Protein AF-A0A410JR67-F1 (afdb_monomer_lite)

InterPro domains:
  IPR041110 Phage-Barnase-EndoU-ColicinE5/D-RelE like nuclease 2 [PF18810] (38-158)

pLDDT: mean 85.1, std 9.1, range [49.78, 96.75]

Structure (mmCIF, N/CA/C/O backbone):
data_AF-A0A410JR67-F1
#
_entry.id   AF-A0A410JR67-F1
#
loop_
_atom_site.group_PDB
_atom_site.id
_atom_site.type_symbol
_atom_site.label_atom_id
_atom_site.label_alt_id
_atom_site.label_comp_id
_atom_site.label_asym_id
_atom_site.label_entity_id
_atom_site.label_seq_id
_atom_site.pdbx_PDB_ins_code
_atom_site.Cartn_x
_atom_site.Cartn_y
_atom_site.Cartn_z
_atom_site.occupancy
_atom_site.B_iso_or_equiv
_atom_site.auth_seq_id
_atom_site.auth_comp_id
_atom_site.auth_asym_id
_atom_site.auth_atom_id
_atom_site.pdbx_PDB_model_num
ATOM 1 N N . MET A 1 1 ? -11.726 9.312 -11.608 1.00 78.31 1 MET A N 1
ATOM 2 C CA . MET A 1 1 ? -12.852 8.992 -10.700 1.00 78.31 1 MET A CA 1
ATOM 3 C C . MET A 1 1 ? -12.291 8.840 -9.293 1.00 78.31 1 MET A C 1
ATOM 5 O O . MET A 1 1 ? -11.207 8.285 -9.187 1.00 78.31 1 MET A O 1
ATOM 9 N N . SER A 1 2 ? -12.950 9.372 -8.264 1.00 87.88 2 SER A N 1
ATOM 10 C CA . SER A 1 2 ? -12.538 9.294 -6.846 1.00 87.88 2 SER A CA 1
ATOM 11 C C . SER A 1 2 ? -13.585 8.543 -6.021 1.00 87.88 2 SER A C 1
ATOM 13 O O . SER A 1 2 ? -14.691 8.336 -6.518 1.00 87.88 2 SER A O 1
ATOM 15 N N . TYR A 1 3 ? -13.258 8.172 -4.781 1.00 90.00 3 TYR A N 1
ATOM 16 C CA . TYR A 1 3 ? -14.127 7.409 -3.869 1.00 90.00 3 TYR A CA 1
ATOM 17 C C . TYR A 1 3 ? -15.572 7.930 -3.773 1.00 90.00 3 TYR A C 1
ATOM 19 O O . TYR A 1 3 ? -16.504 7.133 -3.828 1.00 90.00 3 TYR A O 1
ATOM 27 N N . GLU A 1 4 ? -15.760 9.254 -3.760 1.00 90.81 4 GLU A N 1
ATOM 28 C CA . GLU A 1 4 ? -17.077 9.914 -3.741 1.00 90.81 4 GLU A CA 1
ATOM 29 C C . GLU A 1 4 ? -17.973 9.440 -4.897 1.00 90.81 4 GLU A C 1
ATOM 31 O O . GLU A 1 4 ? -19.149 9.148 -4.711 1.00 90.81 4 GLU A O 1
ATOM 36 N N . LYS A 1 5 ? -17.405 9.289 -6.103 1.00 90.94 5 LYS A N 1
ATOM 37 C CA . LYS A 1 5 ? -18.149 8.826 -7.286 1.00 90.94 5 LYS A CA 1
ATOM 38 C C . LYS A 1 5 ? -18.514 7.343 -7.228 1.00 90.94 5 LYS A C 1
ATOM 40 O O . LYS A 1 5 ? -19.397 6.919 -7.963 1.00 90.94 5 LYS A O 1
ATOM 45 N N . TYR A 1 6 ? -17.833 6.568 -6.389 1.00 90.00 6 TYR A N 1
ATOM 46 C CA . TYR A 1 6 ? -18.137 5.157 -6.153 1.00 90.00 6 TYR A CA 1
ATOM 47 C C . TYR A 1 6 ? -19.083 4.948 -4.960 1.00 90.00 6 TYR A C 1
ATOM 49 O O . TYR A 1 6 ? -19.352 3.797 -4.612 1.00 90.00 6 TYR A O 1
ATOM 57 N N . GLY A 1 7 ? -19.576 6.034 -4.346 1.00 89.75 7 GLY A N 1
ATOM 58 C CA . GLY A 1 7 ? -20.474 5.986 -3.190 1.00 89.75 7 GLY A CA 1
ATOM 59 C C . GLY A 1 7 ? -19.801 5.480 -1.916 1.00 89.75 7 GLY A C 1
ATOM 60 O O . GLY A 1 7 ? -20.474 4.912 -1.065 1.00 89.75 7 GLY A O 1
ATOM 61 N N . LEU A 1 8 ? -18.477 5.618 -1.810 1.00 91.19 8 LEU A N 1
ATOM 62 C CA . LEU A 1 8 ? -17.732 5.190 -0.630 1.00 91.19 8 LEU A CA 1
ATOM 63 C C . LEU A 1 8 ? -17.713 6.297 0.430 1.00 91.19 8 LEU A C 1
ATOM 65 O O . LEU A 1 8 ? -17.638 7.482 0.099 1.00 91.19 8 LEU A O 1
ATOM 69 N N . GLU A 1 9 ? -17.721 5.896 1.698 1.00 89.69 9 GLU A N 1
ATOM 70 C CA . GLU A 1 9 ? -17.707 6.809 2.844 1.00 89.69 9 GLU A CA 1
ATOM 71 C C . GLU A 1 9 ? -16.387 7.581 2.947 1.00 89.69 9 GLU A C 1
ATOM 73 O O . GLU A 1 9 ? -15.329 7.147 2.457 1.00 89.69 9 GLU A O 1
ATOM 78 N N . LYS A 1 10 ? -16.435 8.749 3.593 1.00 87.19 10 LYS A N 1
ATOM 79 C CA . LYS A 1 10 ? -15.219 9.426 4.048 1.00 87.19 10 LYS A CA 1
ATOM 80 C C . LYS A 1 10 ? -14.672 8.703 5.265 1.00 87.19 10 LYS A C 1
ATOM 82 O O . LYS A 1 10 ? -15.415 8.063 5.991 1.00 87.19 10 LYS A O 1
ATOM 87 N N . TRP A 1 11 ? -13.373 8.825 5.503 1.00 82.06 11 TRP A N 1
ATOM 88 C CA . TRP A 1 11 ? -12.743 8.150 6.637 1.00 82.06 11 TRP A CA 1
ATOM 89 C C . TRP A 1 11 ? -13.253 8.637 7.981 1.00 82.06 11 TRP A C 1
ATOM 91 O O . TRP A 1 11 ? -13.432 7.831 8.881 1.00 82.06 11 TRP A O 1
ATOM 101 N N . GLU A 1 12 ? -13.516 9.937 8.082 1.00 82.94 12 GLU A N 1
ATOM 102 C CA . GLU A 1 12 ? -14.060 10.585 9.279 1.00 82.94 12 GLU A CA 1
ATOM 103 C C . GLU A 1 12 ? -15.416 9.997 9.699 1.00 82.94 12 GLU A C 1
ATOM 105 O O . GLU A 1 12 ? -15.774 10.061 10.871 1.00 82.94 12 GLU A O 1
ATOM 110 N N . ASP A 1 13 ? -16.139 9.390 8.755 1.00 86.56 13 ASP A N 1
ATOM 111 C CA . ASP A 1 13 ? -17.469 8.824 8.972 1.00 86.56 13 ASP A CA 1
ATOM 112 C C . ASP A 1 13 ? -17.431 7.307 9.264 1.00 86.56 13 ASP A C 1
ATOM 114 O O . ASP A 1 13 ? -18.444 6.726 9.657 1.00 86.56 13 ASP A O 1
ATOM 118 N N . MET A 1 14 ? -16.275 6.650 9.093 1.00 87.50 14 MET A N 1
ATOM 119 C CA . MET A 1 14 ? -16.127 5.203 9.271 1.00 87.50 14 MET A CA 1
ATOM 120 C C . MET A 1 14 ? -15.963 4.829 10.748 1.00 87.50 14 MET A C 1
ATOM 122 O O . MET A 1 14 ? -15.227 5.466 11.499 1.00 87.50 14 MET A O 1
ATOM 126 N N . LYS A 1 15 ? -16.575 3.715 11.160 1.00 86.06 15 LYS A N 1
ATOM 127 C CA . LYS A 1 15 ? -16.288 3.080 12.456 1.00 86.06 15 LYS A CA 1
ATOM 128 C C . LYS A 1 15 ? -15.166 2.062 12.283 1.00 86.06 15 LYS A C 1
ATOM 130 O O . LYS A 1 15 ? -15.392 1.013 11.687 1.00 86.06 15 LYS A O 1
ATOM 135 N N . LEU A 1 16 ? -13.979 2.381 12.792 1.00 87.75 16 LEU A N 1
ATOM 136 C CA . LEU A 1 16 ? -12.757 1.612 12.553 1.00 87.75 16 LEU A CA 1
ATOM 137 C C . LEU A 1 16 ? -12.163 1.058 13.848 1.00 87.75 16 LEU A C 1
ATOM 139 O O . LEU A 1 16 ? -12.329 1.625 14.926 1.00 87.75 16 LEU A O 1
ATOM 143 N N . GLU A 1 17 ? -11.432 -0.046 13.724 1.00 87.56 17 GLU A N 1
ATOM 144 C CA . GLU A 1 17 ? -10.633 -0.601 14.815 1.00 87.56 17 GLU A CA 1
ATOM 145 C C . GLU A 1 17 ? -9.263 0.080 14.886 1.00 87.56 17 GLU A C 1
ATOM 147 O O . GLU A 1 17 ? -8.746 0.593 13.892 1.00 87.56 17 GLU A O 1
ATOM 152 N N . GLN A 1 18 ? -8.649 0.080 16.068 1.00 88.88 18 GLN A N 1
ATOM 153 C CA . GLN A 1 18 ? -7.291 0.590 16.241 1.00 88.88 18 GLN A CA 1
ATOM 154 C C . GLN A 1 18 ? -6.258 -0.467 15.864 1.00 88.88 18 GLN A C 1
ATOM 156 O O . GLN A 1 18 ? -6.376 -1.633 16.234 1.00 88.88 18 GLN A O 1
ATOM 161 N N . VAL A 1 19 ? -5.186 -0.035 15.203 1.00 88.81 19 VAL A N 1
ATOM 162 C CA . VAL A 1 19 ? -4.019 -0.877 14.945 1.00 88.81 19 VAL A CA 1
ATOM 163 C C . VAL A 1 19 ? -2.926 -0.626 15.972 1.00 88.81 19 VAL A C 1
ATOM 165 O O . VAL A 1 19 ? -2.618 0.513 16.341 1.00 88.81 19 VAL A O 1
ATOM 168 N N . TYR A 1 20 ? -2.285 -1.703 16.416 1.00 87.69 20 TYR A N 1
ATOM 169 C CA . TYR A 1 20 ? -1.123 -1.609 17.284 1.00 87.69 20 TYR A CA 1
ATOM 170 C C . TYR A 1 20 ? 0.129 -1.239 16.482 1.00 87.69 20 TYR A C 1
ATOM 172 O O . TYR A 1 20 ? 0.619 -2.025 15.675 1.00 87.69 20 TYR A O 1
ATOM 180 N N . LEU A 1 21 ? 0.686 -0.054 16.723 1.00 85.69 21 LEU A N 1
ATOM 181 C CA . LEU A 1 21 ? 1.965 0.358 16.147 1.00 85.69 21 LEU A CA 1
ATOM 182 C C . LEU A 1 21 ? 3.091 0.083 17.143 1.00 85.69 21 LEU A C 1
ATOM 184 O O . LEU A 1 21 ? 3.243 0.802 18.135 1.00 85.69 21 LEU A O 1
ATOM 188 N N . ASP A 1 22 ? 3.883 -0.951 16.866 1.00 80.94 22 ASP A N 1
ATOM 189 C CA . ASP A 1 22 ? 5.000 -1.343 17.718 1.00 80.94 22 ASP A CA 1
ATOM 190 C C . ASP A 1 22 ? 6.121 -0.296 17.669 1.00 80.94 22 ASP A C 1
ATOM 192 O O . ASP A 1 22 ? 6.950 -0.268 16.758 1.00 80.94 22 ASP A O 1
ATOM 196 N N . LYS A 1 23 ? 6.164 0.561 18.693 1.00 82.12 23 LYS A N 1
ATOM 197 C CA . LYS A 1 23 ? 7.189 1.602 18.857 1.00 82.12 23 LYS A CA 1
ATOM 198 C C . LYS A 1 23 ? 8.590 1.030 19.070 1.00 82.12 23 LYS A C 1
ATOM 200 O O . LYS A 1 23 ? 9.551 1.785 18.967 1.00 82.12 23 LYS A O 1
ATOM 205 N N . SER A 1 24 ? 8.724 -0.264 19.367 1.00 78.56 24 SER A N 1
ATOM 206 C CA . SER A 1 24 ? 10.026 -0.919 19.417 1.00 78.56 24 SER A CA 1
ATOM 207 C C . SER A 1 24 ? 10.663 -1.010 18.028 1.00 78.56 24 SER A C 1
ATOM 209 O O . SER A 1 24 ? 11.882 -1.110 17.943 1.00 78.56 24 SER A O 1
ATOM 211 N N . ILE A 1 25 ? 9.890 -0.900 16.942 1.00 76.00 25 ILE A N 1
ATOM 212 C CA . ILE A 1 25 ? 10.381 -0.868 15.559 1.00 76.00 25 ILE A CA 1
ATOM 213 C C . ILE A 1 25 ? 10.723 0.578 15.177 1.00 76.00 25 ILE A C 1
ATOM 215 O O . ILE A 1 25 ? 10.106 1.204 14.322 1.00 76.00 25 ILE A O 1
ATOM 219 N N . ASP A 1 26 ? 11.720 1.134 15.852 1.00 73.94 26 ASP A N 1
ATOM 220 C CA . ASP A 1 26 ? 12.142 2.531 15.716 1.00 73.94 26 ASP A CA 1
ATOM 221 C C . ASP A 1 26 ? 13.346 2.724 14.785 1.00 73.94 26 ASP A C 1
ATOM 223 O O . ASP A 1 26 ? 13.792 3.850 14.553 1.00 73.94 26 ASP A O 1
ATOM 227 N N . ASN A 1 27 ? 13.912 1.633 14.261 1.00 71.44 27 ASN A N 1
ATOM 228 C CA . ASN A 1 27 ? 15.129 1.697 13.469 1.00 71.44 27 ASN A CA 1
ATOM 229 C C . ASN A 1 27 ? 15.192 0.664 12.335 1.00 71.44 27 ASN A C 1
ATOM 231 O O . ASN A 1 27 ? 14.568 -0.396 12.351 1.00 71.44 27 ASN A O 1
ATOM 235 N N . ILE A 1 28 ? 16.020 0.988 11.339 1.00 71.50 28 ILE A N 1
ATOM 236 C CA . ILE A 1 28 ? 16.228 0.175 10.133 1.00 71.50 28 ILE A CA 1
ATOM 237 C C . ILE A 1 28 ? 16.843 -1.193 10.469 1.00 71.50 28 ILE A C 1
ATOM 239 O O . ILE A 1 28 ? 16.583 -2.167 9.769 1.00 71.50 28 ILE A O 1
ATOM 243 N N . GLN A 1 29 ? 17.648 -1.286 11.531 1.00 75.94 29 GLN A N 1
ATOM 244 C CA . GLN A 1 29 ? 18.358 -2.513 11.911 1.00 75.94 29 GLN A CA 1
ATOM 245 C C . GLN A 1 29 ? 17.391 -3.602 12.384 1.00 75.94 29 GLN A C 1
ATOM 247 O O . GLN A 1 29 ? 17.456 -4.722 11.892 1.00 75.94 29 GLN A O 1
ATOM 252 N N . LYS A 1 30 ? 16.439 -3.269 13.259 1.00 78.00 30 LYS A N 1
ATOM 253 C CA . LYS A 1 30 ? 15.394 -4.198 13.713 1.00 78.00 30 LYS A CA 1
ATOM 254 C C . LYS A 1 30 ? 14.537 -4.675 12.552 1.00 78.00 30 LYS A C 1
ATOM 256 O O . LYS A 1 30 ? 14.194 -5.849 12.479 1.00 78.00 30 LYS A O 1
ATOM 261 N N . ILE A 1 31 ? 14.247 -3.794 11.598 1.00 75.06 31 ILE A N 1
ATOM 262 C CA . ILE A 1 31 ? 13.476 -4.196 10.422 1.00 75.06 31 ILE A CA 1
ATOM 263 C C . ILE A 1 31 ? 14.309 -5.053 9.479 1.00 75.06 31 ILE A C 1
ATOM 265 O O . ILE A 1 31 ? 13.764 -5.946 8.848 1.00 75.06 31 ILE A O 1
ATOM 269 N N . HIS A 1 32 ? 15.619 -4.827 9.387 1.00 78.75 32 HIS A N 1
ATOM 270 C CA . HIS A 1 32 ? 16.501 -5.723 8.650 1.00 78.75 32 HIS A CA 1
ATOM 271 C C . HIS A 1 32 ? 16.464 -7.134 9.237 1.00 78.75 32 HIS A C 1
ATOM 273 O O . HIS A 1 32 ? 16.375 -8.095 8.480 1.00 78.75 32 HIS A O 1
ATOM 279 N N . GLU A 1 33 ? 16.446 -7.261 10.564 1.00 79.88 33 GLU A N 1
ATOM 280 C CA . GLU A 1 33 ? 16.273 -8.556 11.226 1.00 79.88 33 GLU A CA 1
ATOM 281 C C . GLU A 1 33 ? 14.887 -9.158 10.945 1.00 79.88 33 GLU A C 1
ATOM 283 O O . GLU A 1 33 ? 14.802 -10.301 10.504 1.00 79.88 33 GLU A O 1
ATOM 288 N N . LEU A 1 34 ? 13.800 -8.383 11.063 1.00 76.19 34 LEU A N 1
ATOM 289 C CA . LEU A 1 34 ? 12.455 -8.849 10.687 1.00 76.19 34 LEU A CA 1
ATOM 290 C C . LEU A 1 34 ? 12.362 -9.252 9.207 1.00 76.19 34 LEU A C 1
ATOM 292 O O . LEU A 1 34 ? 11.670 -10.206 8.856 1.00 76.19 34 LEU A O 1
ATOM 296 N N . PHE A 1 35 ? 13.062 -8.538 8.329 1.00 78.94 35 PHE A N 1
ATOM 297 C CA . PHE A 1 35 ? 13.134 -8.839 6.909 1.00 78.94 35 PHE A CA 1
ATOM 298 C C . PHE A 1 35 ? 13.881 -10.148 6.672 1.00 78.94 35 PHE A C 1
ATOM 300 O O . PHE A 1 35 ? 13.363 -10.988 5.948 1.00 78.94 35 PHE A O 1
ATOM 307 N N . LYS A 1 36 ? 15.037 -10.365 7.317 1.00 78.38 36 LYS A N 1
ATOM 308 C CA . LYS A 1 36 ? 15.776 -11.638 7.253 1.00 78.38 36 LYS A CA 1
ATOM 309 C C . LYS A 1 36 ? 14.932 -12.813 7.740 1.00 78.38 36 LYS A C 1
ATOM 311 O O . LYS A 1 36 ? 14.905 -13.845 7.081 1.00 78.38 36 LYS A O 1
ATOM 316 N N . ILE A 1 37 ? 14.195 -12.640 8.839 1.00 73.75 37 ILE A N 1
ATOM 317 C CA . ILE A 1 37 ? 13.273 -13.666 9.351 1.00 73.75 37 ILE A CA 1
ATOM 318 C C . ILE A 1 37 ? 12.204 -14.009 8.302 1.00 73.75 37 ILE A C 1
ATOM 320 O O . ILE A 1 37 ? 11.827 -15.167 8.154 1.00 73.75 37 ILE A O 1
ATOM 324 N N . LYS A 1 38 ? 11.718 -13.011 7.555 1.00 71.62 38 LYS A N 1
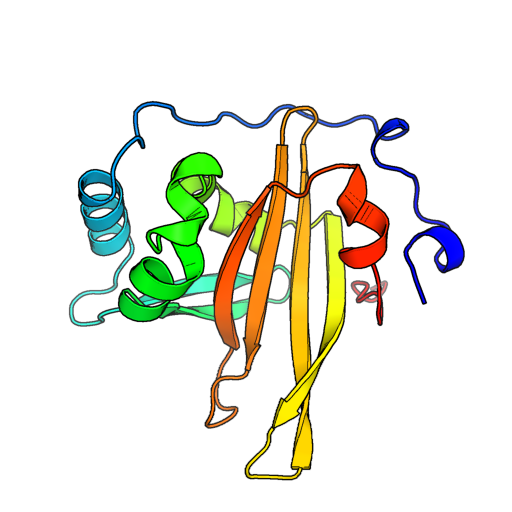ATOM 325 C CA . LYS A 1 38 ? 10.702 -13.195 6.510 1.00 71.62 38 LYS A CA 1
ATOM 326 C C . LYS A 1 38 ? 11.267 -13.606 5.139 1.00 71.62 38 LYS A C 1
ATOM 328 O O . LYS A 1 38 ? 10.486 -13.912 4.235 1.00 71.62 38 LYS A O 1
ATOM 333 N N . THR A 1 39 ? 12.584 -13.589 4.931 1.00 72.50 39 THR A N 1
ATOM 334 C CA . THR A 1 39 ? 13.196 -14.060 3.678 1.00 72.50 39 THR A CA 1
ATOM 335 C C . THR A 1 39 ? 13.308 -15.576 3.669 1.00 72.50 39 THR A C 1
ATOM 337 O O . THR A 1 39 ? 13.642 -16.188 4.674 1.00 72.50 39 THR A O 1
ATOM 340 N N . THR A 1 40 ? 13.056 -16.198 2.518 1.00 62.50 40 THR A N 1
ATOM 341 C CA . THR A 1 40 ? 13.345 -17.628 2.333 1.00 62.50 40 THR A CA 1
ATOM 342 C C . THR A 1 40 ? 14.852 -17.810 2.156 1.00 62.50 40 THR A C 1
ATOM 344 O O . THR A 1 40 ? 15.456 -17.017 1.426 1.00 62.50 40 THR A O 1
ATOM 347 N N . ASP A 1 41 ? 15.445 -18.835 2.778 1.00 53.62 41 ASP A N 1
ATOM 348 C CA . ASP A 1 41 ? 16.880 -19.137 2.695 1.00 53.62 41 ASP A CA 1
ATOM 349 C C . ASP A 1 41 ? 17.388 -19.003 1.246 1.00 53.62 41 ASP A C 1
ATOM 351 O O . ASP A 1 41 ? 16.863 -19.627 0.321 1.00 53.62 41 ASP A O 1
ATOM 355 N N . ASN A 1 42 ? 18.374 -18.119 1.052 1.00 57.47 42 ASN A N 1
ATOM 356 C CA . ASN A 1 42 ? 18.992 -17.680 -0.215 1.00 57.47 42 ASN A CA 1
ATOM 357 C C . ASN A 1 42 ? 18.324 -16.546 -1.021 1.00 57.47 42 ASN A C 1
ATOM 359 O O . ASN A 1 42 ? 18.866 -16.161 -2.061 1.00 57.47 42 ASN A O 1
ATOM 363 N N . LYS A 1 43 ? 17.207 -15.945 -0.590 1.00 57.56 43 LYS A N 1
ATOM 364 C CA . LYS A 1 43 ? 16.528 -14.874 -1.355 1.00 57.56 43 LYS A CA 1
ATOM 365 C C . LYS A 1 43 ? 16.597 -13.509 -0.667 1.00 57.56 43 LYS A C 1
ATOM 367 O O . LYS A 1 43 ? 16.145 -13.340 0.453 1.00 57.56 43 LYS A O 1
ATOM 372 N N . LYS A 1 44 ? 17.077 -12.478 -1.382 1.00 74.50 44 LYS A N 1
ATOM 373 C CA . LYS A 1 44 ? 17.117 -11.062 -0.927 1.00 74.50 44 LYS A CA 1
ATOM 374 C C . LYS A 1 44 ? 15.740 -10.366 -0.942 1.00 74.50 44 LYS A C 1
ATOM 376 O O . LYS A 1 44 ? 15.658 -9.143 -1.105 1.00 74.50 44 LYS A O 1
ATOM 381 N N . PHE A 1 45 ? 14.657 -11.136 -0.852 1.00 79.69 45 PHE A N 1
ATOM 382 C CA . PHE A 1 45 ? 13.295 -10.631 -0.954 1.00 79.69 45 PHE A CA 1
ATOM 383 C C . PHE A 1 45 ? 12.317 -11.416 -0.080 1.00 79.69 45 PHE A C 1
ATOM 385 O O . PHE A 1 45 ? 12.440 -12.630 0.081 1.00 79.69 45 PHE A O 1
ATOM 392 N N . VAL A 1 46 ? 11.331 -10.699 0.451 1.00 85.81 46 VAL A N 1
ATOM 393 C CA . VAL A 1 46 ? 10.194 -11.259 1.188 1.00 85.81 46 VAL A CA 1
ATOM 394 C C . VAL A 1 46 ? 9.060 -11.530 0.207 1.00 85.81 46 VAL A C 1
ATOM 396 O O . VAL A 1 46 ? 8.874 -10.776 -0.752 1.00 85.81 46 VAL A O 1
ATOM 399 N N . ARG A 1 47 ? 8.313 -12.612 0.431 1.00 88.25 47 ARG A N 1
ATOM 400 C CA . ARG A 1 47 ? 7.102 -12.939 -0.327 1.00 88.25 47 ARG A CA 1
ATOM 401 C C . ARG A 1 47 ? 5.869 -12.657 0.520 1.00 88.25 47 ARG A C 1
ATOM 403 O O . ARG A 1 47 ? 5.816 -13.051 1.679 1.00 88.25 47 ARG A O 1
ATOM 410 N N . TYR A 1 48 ? 4.902 -12.016 -0.107 1.00 91.88 48 TYR A N 1
ATOM 411 C CA . TYR A 1 48 ? 3.560 -11.775 0.385 1.00 91.88 48 TYR A CA 1
ATOM 412 C C . TYR A 1 48 ? 2.557 -12.409 -0.574 1.00 91.88 48 TYR A C 1
ATOM 414 O O . TYR A 1 48 ? 2.889 -12.775 -1.707 1.00 91.88 48 TYR A O 1
ATOM 422 N N . GLU A 1 49 ? 1.325 -12.500 -0.109 1.00 93.31 49 GLU A N 1
ATOM 423 C CA . GLU A 1 49 ? 0.172 -12.895 -0.898 1.00 93.31 49 GLU A CA 1
ATOM 424 C C . GLU A 1 49 ? -0.935 -11.877 -0.645 1.00 93.31 49 GLU A C 1
ATOM 426 O O . GLU A 1 49 ? -1.064 -11.385 0.478 1.00 93.31 49 GLU A O 1
ATOM 431 N N . ASP A 1 50 ? -1.684 -11.517 -1.680 1.00 93.44 50 ASP A N 1
ATOM 432 C CA . ASP A 1 50 ? -2.836 -10.636 -1.520 1.00 93.44 50 ASP A CA 1
ATOM 433 C C . ASP A 1 50 ? -4.150 -11.404 -1.336 1.00 93.44 50 ASP A C 1
ATOM 435 O O . ASP A 1 50 ? -4.203 -12.629 -1.414 1.00 93.44 50 ASP A O 1
ATOM 439 N N . TYR A 1 51 ? -5.237 -10.661 -1.142 1.00 93.00 51 TYR A N 1
ATOM 440 C CA . TYR A 1 51 ? -6.601 -11.179 -0.990 1.00 93.00 51 TYR A CA 1
ATOM 441 C C . TYR A 1 51 ? -7.123 -12.036 -2.166 1.00 93.00 51 TYR A C 1
ATOM 443 O O . TYR A 1 51 ? -8.189 -12.645 -2.050 1.00 93.00 51 TYR A O 1
ATOM 451 N N . LEU A 1 52 ? -6.412 -12.076 -3.301 1.00 90.81 52 LEU A N 1
ATOM 452 C CA . LEU A 1 52 ? -6.720 -12.903 -4.475 1.00 90.81 52 LEU A CA 1
ATOM 453 C C . LEU A 1 52 ? -5.744 -14.078 -4.649 1.00 90.81 52 LEU A C 1
ATOM 455 O O . LEU A 1 52 ? -5.810 -14.774 -5.662 1.00 90.81 52 LEU A O 1
ATOM 459 N N . GLY A 1 53 ? -4.822 -14.299 -3.711 1.00 90.00 53 GLY A N 1
ATOM 460 C CA . GLY A 1 53 ? -3.812 -15.351 -3.821 1.00 90.00 53 GLY A CA 1
ATOM 461 C C . GLY A 1 53 ? -2.632 -14.993 -4.734 1.00 90.00 53 GLY A C 1
ATOM 462 O O . GLY A 1 53 ? -1.849 -15.865 -5.122 1.00 90.00 53 GLY A O 1
ATOM 463 N N . ARG A 1 54 ? -2.484 -13.723 -5.139 1.00 90.44 54 ARG A N 1
ATOM 464 C CA . ARG A 1 54 ? -1.400 -13.291 -6.033 1.00 90.44 54 ARG A CA 1
ATOM 465 C C . ARG A 1 54 ? -0.107 -13.136 -5.248 1.00 90.44 54 ARG A C 1
ATOM 467 O O . ARG A 1 54 ? -0.056 -12.463 -4.222 1.00 90.44 54 ARG A O 1
ATOM 474 N N . LYS A 1 55 ? 0.974 -13.708 -5.780 1.00 91.50 55 LYS A N 1
ATOM 475 C CA . LYS A 1 55 ? 2.308 -13.627 -5.176 1.00 91.50 55 LYS A CA 1
ATOM 476 C C . LYS A 1 55 ? 2.900 -12.239 -5.389 1.00 91.50 55 LYS A C 1
ATOM 478 O O . LYS A 1 55 ? 3.094 -11.806 -6.523 1.00 91.50 55 LYS A O 1
ATOM 483 N N . ILE A 1 56 ? 3.243 -11.582 -4.289 1.00 92.19 56 ILE A N 1
ATOM 484 C CA . ILE A 1 56 ? 3.849 -10.254 -4.268 1.00 92.19 56 ILE A CA 1
ATOM 485 C C . ILE A 1 56 ? 5.237 -10.362 -3.644 1.00 92.19 56 ILE A C 1
ATOM 487 O O . ILE A 1 56 ? 5.443 -11.057 -2.653 1.00 92.19 56 ILE A O 1
ATOM 491 N N . SER A 1 57 ? 6.217 -9.676 -4.219 1.00 90.31 57 SER A N 1
ATOM 492 C CA . SER A 1 57 ? 7.578 -9.630 -3.686 1.00 90.31 57 SER A CA 1
ATOM 493 C C . SER A 1 57 ? 7.906 -8.270 -3.074 1.00 90.31 57 SER A C 1
ATOM 495 O O . SER A 1 57 ? 7.355 -7.242 -3.458 1.00 90.31 57 SER A O 1
ATOM 497 N N . LEU A 1 58 ? 8.822 -8.257 -2.110 1.00 89.12 58 LEU A N 1
ATOM 498 C CA . LEU A 1 58 ? 9.438 -7.045 -1.582 1.00 89.12 58 LEU A CA 1
ATOM 499 C C . LEU A 1 58 ? 10.949 -7.241 -1.534 1.00 89.12 58 LEU A C 1
ATOM 501 O O . LEU A 1 58 ? 11.449 -8.038 -0.737 1.00 89.12 58 LEU A O 1
ATOM 505 N N . ARG A 1 59 ? 11.690 -6.492 -2.352 1.00 86.56 59 ARG A N 1
ATOM 506 C CA . ARG A 1 59 ? 13.157 -6.499 -2.325 1.00 86.56 59 ARG A CA 1
ATOM 507 C C . ARG A 1 59 ? 13.686 -5.540 -1.260 1.00 86.56 59 ARG A C 1
ATOM 509 O O . ARG A 1 59 ? 13.165 -4.439 -1.076 1.00 86.56 59 ARG A O 1
ATOM 516 N N . TRP A 1 60 ? 14.794 -5.915 -0.624 1.00 82.12 60 TRP A N 1
ATOM 517 C CA . TRP A 1 60 ? 15.443 -5.084 0.399 1.00 82.12 60 TRP A CA 1
ATOM 518 C C . TRP A 1 60 ? 15.848 -3.691 -0.115 1.00 82.12 60 TRP A C 1
ATOM 520 O O . TRP A 1 60 ? 15.668 -2.679 0.566 1.00 82.12 60 TRP A O 1
ATOM 530 N N . ASN A 1 61 ? 16.359 -3.617 -1.347 1.00 81.44 61 ASN A N 1
ATOM 531 C CA . ASN A 1 61 ? 16.760 -2.346 -1.955 1.00 81.44 61 ASN A CA 1
ATOM 532 C C . ASN A 1 61 ? 15.557 -1.423 -2.181 1.00 81.44 61 ASN A C 1
ATOM 534 O O . ASN A 1 61 ? 15.636 -0.230 -1.891 1.00 81.44 61 ASN A O 1
ATOM 538 N N . THR A 1 62 ? 14.432 -1.967 -2.648 1.00 80.19 62 THR A N 1
ATOM 539 C CA . THR A 1 62 ? 13.179 -1.220 -2.818 1.00 80.19 62 THR A CA 1
ATOM 540 C C . THR A 1 62 ? 12.707 -0.666 -1.477 1.00 80.19 62 THR A C 1
ATOM 542 O O . THR A 1 62 ? 12.403 0.521 -1.359 1.00 80.19 62 THR A O 1
ATOM 545 N N . TYR A 1 63 ? 12.760 -1.489 -0.430 1.00 78.06 63 TYR A N 1
ATOM 546 C CA . TYR A 1 63 ? 12.399 -1.082 0.920 1.00 78.06 63 TYR A CA 1
ATOM 547 C C . TYR A 1 63 ? 13.252 0.084 1.452 1.00 78.06 63 TYR A C 1
ATOM 549 O O . TYR A 1 63 ? 12.735 1.152 1.797 1.00 78.06 63 TYR A O 1
ATOM 557 N N . THR A 1 64 ? 14.571 -0.087 1.470 1.00 79.81 64 THR A N 1
ATOM 558 C CA . THR A 1 64 ? 15.508 0.895 2.038 1.00 79.81 64 THR A CA 1
ATOM 559 C C . THR A 1 64 ? 15.525 2.220 1.279 1.00 79.81 64 THR A C 1
ATOM 561 O O . THR A 1 64 ? 15.632 3.280 1.894 1.00 79.81 64 THR A O 1
ATOM 564 N N . THR A 1 65 ? 15.377 2.191 -0.047 1.00 80.50 65 THR A N 1
ATOM 565 C CA . THR A 1 65 ? 15.463 3.402 -0.879 1.00 80.50 65 THR A CA 1
ATOM 566 C C . THR A 1 65 ? 14.122 4.115 -1.034 1.00 80.50 65 THR A C 1
ATOM 568 O O . THR A 1 65 ? 14.044 5.333 -0.848 1.00 80.50 65 THR A O 1
ATOM 571 N N . LYS A 1 66 ? 13.054 3.377 -1.365 1.00 79.12 66 LYS A N 1
ATOM 572 C CA . LYS A 1 66 ? 11.750 3.957 -1.716 1.00 79.12 66 LYS A CA 1
ATOM 573 C C . LYS A 1 66 ? 10.820 4.122 -0.519 1.00 79.12 66 LYS A C 1
ATOM 575 O O . LYS A 1 66 ? 9.909 4.940 -0.596 1.00 79.12 66 LYS A O 1
ATOM 580 N N . THR A 1 67 ? 11.060 3.406 0.581 1.00 77.94 67 THR A N 1
ATOM 581 C CA . THR A 1 67 ? 10.189 3.452 1.767 1.00 77.94 67 THR A CA 1
ATOM 582 C C . THR A 1 67 ? 10.867 4.100 2.964 1.00 77.94 67 THR A C 1
ATOM 584 O O . THR A 1 67 ? 10.281 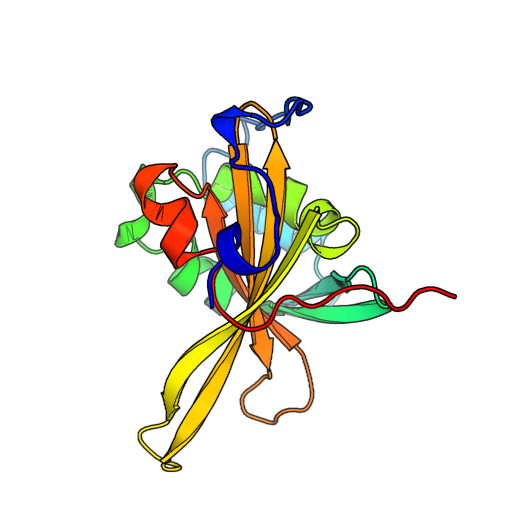4.996 3.558 1.00 77.94 67 THR A O 1
ATOM 587 N N . LEU A 1 68 ? 12.114 3.737 3.270 1.00 81.62 68 LEU A N 1
ATOM 588 C CA . LEU A 1 68 ? 12.867 4.304 4.401 1.00 81.62 68 LEU A CA 1
ATOM 589 C C . LEU A 1 68 ? 13.935 5.332 4.007 1.00 81.62 68 LEU A C 1
ATOM 591 O O . LEU A 1 68 ? 14.778 5.709 4.824 1.00 81.62 68 LEU A O 1
ATOM 595 N N . GLY A 1 69 ? 13.930 5.789 2.754 1.00 79.94 69 GLY A N 1
ATOM 596 C CA . GLY A 1 69 ? 14.893 6.782 2.291 1.00 79.94 69 GLY A CA 1
ATOM 597 C C . GLY A 1 69 ? 14.883 8.041 3.169 1.00 79.94 69 GLY A C 1
ATOM 598 O O . GLY A 1 69 ? 13.862 8.392 3.756 1.00 79.94 69 GLY A O 1
ATOM 599 N N . LYS A 1 70 ? 16.009 8.769 3.223 1.00 79.44 70 LYS A N 1
ATOM 600 C CA . LYS A 1 70 ? 16.208 9.943 4.106 1.00 79.44 70 LYS A CA 1
ATOM 601 C C . LYS A 1 70 ? 15.042 10.948 4.100 1.00 79.44 70 LYS A C 1
ATOM 603 O O . LYS A 1 70 ? 14.705 11.493 5.146 1.00 79.44 70 LYS A O 1
ATOM 608 N N . LYS A 1 71 ? 14.395 11.147 2.945 1.00 81.56 71 LYS A N 1
ATOM 609 C CA . LYS A 1 71 ? 13.225 12.030 2.767 1.00 81.56 71 LYS A CA 1
ATOM 610 C C . LYS A 1 71 ? 11.955 11.598 3.521 1.00 81.56 71 LYS A C 1
ATOM 612 O O . LYS A 1 71 ? 11.034 12.394 3.640 1.00 81.56 71 LYS A O 1
ATOM 617 N N . TYR A 1 72 ? 11.892 10.364 4.020 1.00 81.69 72 TYR A N 1
ATOM 618 C CA . TYR A 1 72 ? 10.716 9.782 4.676 1.00 81.69 72 TYR A CA 1
ATOM 619 C C . TYR A 1 72 ? 10.891 9.562 6.183 1.00 81.69 72 TYR A C 1
ATOM 621 O O . TYR A 1 72 ? 9.970 9.067 6.826 1.00 81.69 72 TYR A O 1
ATOM 629 N N . LYS A 1 73 ? 12.022 9.979 6.772 1.00 76.56 73 LYS A N 1
ATOM 630 C CA . LYS A 1 73 ? 12.349 9.757 8.195 1.00 76.56 73 LYS A CA 1
ATOM 631 C C . LYS A 1 73 ? 11.292 10.298 9.175 1.00 76.56 73 LYS A C 1
ATOM 633 O O . LYS A 1 73 ? 11.133 9.758 10.259 1.00 76.56 73 LYS A O 1
ATOM 638 N N . GLY A 1 74 ? 10.549 11.343 8.801 1.00 79.62 74 GLY A N 1
ATOM 639 C CA . GLY A 1 74 ? 9.468 11.901 9.627 1.00 79.62 74 GLY A CA 1
ATOM 640 C C . GLY A 1 74 ? 8.139 11.136 9.562 1.00 79.62 74 GLY A C 1
ATOM 641 O O . GLY A 1 74 ? 7.268 11.381 10.385 1.00 79.62 74 GLY A O 1
ATOM 642 N N . GLN A 1 75 ? 7.973 10.217 8.605 1.00 83.50 75 GLN A N 1
ATOM 643 C CA . GLN A 1 75 ? 6.695 9.542 8.335 1.00 83.50 75 GLN A CA 1
ATOM 644 C C . GLN A 1 75 ? 6.539 8.207 9.073 1.00 83.50 75 GLN A C 1
ATOM 646 O O . GLN A 1 75 ? 5.505 7.560 8.936 1.00 83.50 75 GLN A O 1
ATOM 651 N N . LYS A 1 76 ? 7.567 7.781 9.821 1.00 85.50 76 LYS A N 1
ATOM 652 C CA . LYS A 1 76 ? 7.572 6.571 10.658 1.00 85.50 76 LYS A CA 1
ATOM 653 C C . LYS A 1 76 ? 7.051 5.312 9.947 1.00 85.50 76 LYS A C 1
ATOM 655 O O . LYS A 1 76 ? 6.337 4.495 10.529 1.00 85.50 76 LYS A O 1
ATOM 660 N N . ARG A 1 77 ? 7.389 5.159 8.661 1.00 88.25 77 ARG A N 1
ATOM 661 C CA . ARG A 1 77 ? 6.917 4.058 7.798 1.00 88.25 77 ARG A CA 1
ATOM 662 C C . ARG A 1 77 ? 7.410 2.694 8.285 1.00 88.25 77 ARG A C 1
ATOM 664 O O . ARG A 1 77 ? 6.801 1.673 7.978 1.00 88.25 77 ARG A O 1
ATOM 671 N N . GLU A 1 78 ? 8.494 2.680 9.049 1.00 86.25 78 GLU A N 1
ATOM 672 C CA . GLU A 1 78 ? 9.024 1.527 9.766 1.00 86.25 78 GLU A CA 1
ATOM 673 C C . GLU A 1 78 ? 7.986 0.833 10.652 1.00 86.25 78 GLU A C 1
ATOM 675 O O . GLU A 1 78 ? 7.873 -0.391 10.598 1.00 86.25 78 GLU A O 1
ATOM 680 N N . LEU A 1 79 ? 7.165 1.605 11.371 1.00 88.44 79 LEU A N 1
ATOM 681 C CA . LEU A 1 79 ? 6.159 1.090 12.308 1.00 88.44 79 LEU A CA 1
ATOM 682 C C . LEU A 1 79 ? 5.046 0.302 11.608 1.00 88.44 79 LEU A C 1
ATOM 684 O O . LEU A 1 79 ? 4.328 -0.465 12.240 1.00 88.44 79 LEU A O 1
ATOM 688 N N . LEU A 1 80 ? 4.895 0.502 10.297 1.00 89.56 80 LEU A N 1
ATOM 689 C CA . LEU A 1 80 ? 3.842 -0.105 9.489 1.00 89.56 80 LEU A CA 1
ATOM 690 C C . LEU A 1 80 ? 4.263 -1.464 8.911 1.00 89.56 80 LEU A C 1
ATOM 692 O O . LEU A 1 80 ? 3.415 -2.199 8.416 1.00 89.56 80 LEU A O 1
ATOM 696 N N . PHE A 1 81 ? 5.555 -1.818 8.972 1.00 88.94 81 PHE A N 1
ATOM 697 C CA . PHE A 1 81 ? 6.082 -3.053 8.380 1.00 88.94 81 PHE A CA 1
ATOM 698 C C . PHE A 1 81 ? 5.383 -4.344 8.857 1.00 88.94 81 PHE A C 1
ATOM 700 O O . PHE A 1 81 ? 5.141 -5.220 8.021 1.00 88.94 81 PHE A O 1
ATOM 707 N N . PRO A 1 82 ? 5.021 -4.503 10.147 1.00 89.00 82 PRO A N 1
ATOM 708 C CA . PRO A 1 82 ? 4.300 -5.693 10.602 1.00 89.00 82 PRO A CA 1
ATOM 709 C C . PRO A 1 82 ? 2.927 -5.872 9.942 1.00 89.00 82 PRO A C 1
ATOM 711 O O . PRO A 1 82 ? 2.502 -7.006 9.739 1.00 89.00 82 PRO A O 1
ATOM 714 N N . HIS A 1 83 ? 2.281 -4.771 9.551 1.00 91.94 83 HIS A N 1
ATOM 715 C CA . HIS A 1 83 ? 0.894 -4.742 9.071 1.00 91.94 83 HIS A CA 1
ATOM 716 C C . HIS A 1 83 ? 0.755 -4.933 7.564 1.00 91.94 83 HIS A C 1
ATOM 718 O O . HIS A 1 83 ? -0.348 -5.115 7.066 1.00 91.94 83 HIS A O 1
ATOM 724 N N . ILE A 1 84 ? 1.863 -4.930 6.819 1.00 92.25 84 ILE A N 1
ATOM 725 C CA . ILE A 1 84 ? 1.849 -5.053 5.353 1.00 92.25 84 ILE A CA 1
ATOM 726 C C . ILE A 1 84 ? 1.161 -6.341 4.892 1.00 92.25 84 ILE A C 1
ATOM 728 O O . ILE A 1 84 ? 0.449 -6.322 3.893 1.00 92.25 84 ILE A O 1
ATOM 732 N N . ASP A 1 85 ? 1.340 -7.442 5.626 1.00 93.50 85 ASP A N 1
ATOM 733 C CA . ASP A 1 85 ? 0.686 -8.717 5.306 1.00 93.50 85 ASP A CA 1
ATOM 734 C C . ASP A 1 85 ? -0.843 -8.622 5.439 1.00 93.50 85 ASP A C 1
ATOM 736 O O . ASP A 1 85 ? -1.566 -9.045 4.541 1.00 93.50 85 ASP A O 1
ATOM 740 N N . ASP A 1 86 ? -1.335 -7.993 6.511 1.00 94.69 86 ASP A N 1
ATOM 741 C CA . ASP A 1 86 ? -2.770 -7.799 6.740 1.00 94.69 86 ASP A CA 1
ATOM 742 C C . ASP A 1 86 ? -3.390 -6.839 5.715 1.00 94.69 86 ASP A C 1
ATOM 744 O O . ASP A 1 86 ? -4.465 -7.112 5.188 1.00 94.69 86 ASP A O 1
ATOM 748 N N . VAL A 1 87 ? -2.692 -5.757 5.353 1.00 96.19 87 VAL A N 1
ATOM 749 C CA . VAL A 1 87 ? -3.169 -4.818 4.321 1.00 96.19 87 VAL A CA 1
ATOM 750 C C . VAL A 1 87 ? -3.312 -5.504 2.961 1.00 96.19 87 VAL A C 1
ATOM 752 O O . VAL A 1 87 ? -4.250 -5.215 2.225 1.00 96.19 87 VAL A O 1
ATOM 755 N N . LEU A 1 88 ? -2.394 -6.405 2.602 1.00 95.88 88 LEU A N 1
ATOM 756 C CA . LEU A 1 88 ? -2.455 -7.113 1.320 1.00 95.88 88 LEU A CA 1
ATOM 757 C C . LEU A 1 88 ? -3.533 -8.203 1.307 1.00 95.88 88 LEU A C 1
ATOM 759 O O . LEU A 1 88 ? -4.232 -8.347 0.301 1.00 95.88 88 LEU A O 1
ATOM 763 N N . LYS A 1 89 ? -3.678 -8.957 2.402 1.00 95.00 89 LYS A N 1
ATOM 764 C CA . LYS A 1 89 ? -4.639 -10.069 2.514 1.00 95.00 89 LYS A CA 1
ATOM 765 C C . LYS A 1 89 ? -6.069 -9.618 2.777 1.00 95.00 89 LYS A C 1
ATOM 767 O O . LYS A 1 89 ? -6.996 -10.256 2.293 1.00 95.00 89 LYS A O 1
ATOM 772 N N . ASN A 1 90 ? -6.240 -8.533 3.524 1.00 94.62 90 ASN A N 1
ATOM 773 C CA . ASN A 1 90 ? -7.534 -8.030 3.970 1.00 94.62 90 ASN A CA 1
ATOM 774 C C . ASN A 1 90 ? -7.657 -6.508 3.739 1.00 94.62 90 ASN A C 1
ATOM 776 O O . ASN A 1 90 ? -7.864 -5.779 4.715 1.00 94.62 90 ASN A O 1
ATOM 780 N N . PRO A 1 91 ? -7.490 -6.002 2.501 1.00 95.38 91 PRO A N 1
ATOM 781 C CA . PRO A 1 91 ? -7.665 -4.583 2.207 1.00 95.38 91 PRO A CA 1
ATOM 782 C C . PRO A 1 91 ? -9.142 -4.186 2.300 1.00 95.38 91 PRO A C 1
ATOM 784 O O . PRO A 1 91 ? -10.014 -4.926 1.844 1.00 95.38 91 PRO A O 1
ATOM 787 N N . ASP A 1 92 ? -9.415 -2.978 2.790 1.00 94.00 92 ASP A N 1
ATOM 788 C CA . ASP A 1 92 ? -10.754 -2.380 2.707 1.00 94.00 92 ASP A CA 1
ATOM 789 C C . ASP A 1 92 ? -11.022 -1.855 1.295 1.00 94.00 92 ASP A C 1
ATOM 791 O O . ASP A 1 92 ? -12.130 -1.950 0.763 1.00 94.00 92 ASP A O 1
ATOM 795 N N . GLU A 1 93 ? -9.984 -1.312 0.656 1.00 94.69 93 GLU A N 1
ATOM 796 C CA . GLU A 1 93 ? -10.060 -0.793 -0.702 1.00 94.69 93 GLU A CA 1
ATOM 797 C C . GLU A 1 93 ? -8.817 -1.126 -1.514 1.00 94.69 93 GLU A C 1
ATOM 799 O O . GLU A 1 93 ? -7.688 -1.082 -1.025 1.00 94.69 93 GLU A O 1
ATOM 804 N N . VAL A 1 94 ? -9.025 -1.391 -2.803 1.00 95.56 94 VAL A N 1
ATOM 805 C CA . VAL A 1 94 ? -7.942 -1.628 -3.755 1.00 95.56 94 VAL A CA 1
ATOM 806 C C . VAL A 1 94 ? -8.170 -0.778 -4.994 1.00 95.56 94 VAL A C 1
ATOM 808 O O . VAL A 1 94 ? -9.220 -0.853 -5.632 1.00 95.56 94 VAL A O 1
ATOM 811 N N . TRP A 1 95 ? -7.182 0.035 -5.350 1.00 95.31 95 TRP A N 1
ATOM 812 C CA . TRP A 1 95 ? -7.286 1.007 -6.434 1.00 95.31 95 TRP A CA 1
ATOM 813 C C . TRP A 1 95 ? -6.214 0.778 -7.489 1.00 95.31 95 TRP A C 1
ATOM 815 O O . TRP A 1 95 ? -5.028 0.782 -7.177 1.00 95.31 95 TRP A O 1
ATOM 825 N N . LEU A 1 96 ? -6.614 0.666 -8.756 1.00 93.69 96 LEU A N 1
ATOM 826 C CA . LEU A 1 96 ? -5.690 0.787 -9.879 1.00 93.69 96 LEU A CA 1
ATOM 827 C C . LEU A 1 96 ? -5.589 2.259 -10.283 1.00 93.69 96 LEU A C 1
ATOM 829 O O . LEU A 1 96 ? -6.558 2.872 -10.751 1.00 93.69 96 LEU A O 1
ATOM 833 N N . ARG A 1 97 ? -4.401 2.832 -10.104 1.00 91.88 97 ARG A N 1
ATOM 834 C CA . A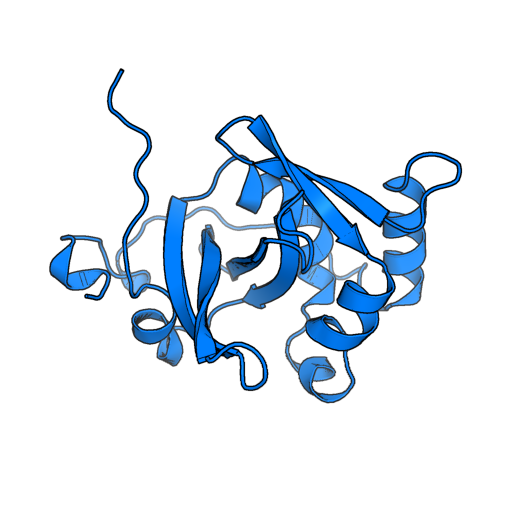RG A 1 97 ? -4.130 4.251 -10.316 1.00 91.88 97 ARG A CA 1
ATOM 835 C C . ARG A 1 97 ? -3.083 4.447 -11.403 1.00 91.88 97 ARG A C 1
ATOM 837 O O . ARG A 1 97 ? -2.026 3.824 -11.397 1.00 91.88 97 ARG A O 1
ATOM 844 N N . TYR A 1 98 ? -3.356 5.388 -12.300 1.00 90.69 98 TYR A N 1
ATOM 845 C CA . TYR A 1 98 ? -2.360 5.888 -13.242 1.00 90.69 98 TYR A CA 1
ATOM 846 C C . TYR A 1 98 ? -1.248 6.638 -12.491 1.00 90.69 98 TYR A C 1
ATOM 848 O O . TYR A 1 98 ? -1.519 7.545 -11.694 1.00 90.69 98 TYR A O 1
ATOM 856 N N . TYR A 1 99 ? -0.001 6.237 -12.723 1.00 86.88 99 TYR A N 1
ATOM 857 C CA . TYR A 1 99 ? 1.176 6.836 -12.100 1.00 86.88 99 TYR A CA 1
ATOM 858 C C . TYR A 1 99 ? 1.889 7.815 -13.035 1.00 86.88 99 TYR A C 1
ATOM 860 O O . TYR A 1 99 ? 2.310 8.881 -12.589 1.00 86.88 99 TYR A O 1
ATOM 868 N N . GLY A 1 100 ? 2.003 7.474 -14.315 1.00 89.12 100 GLY A N 1
ATOM 869 C CA . GLY A 1 100 ? 2.715 8.274 -15.304 1.00 89.12 100 GLY A CA 1
ATOM 870 C C . GLY A 1 100 ? 2.949 7.494 -16.590 1.00 89.12 100 GLY A C 1
ATOM 871 O O . GLY A 1 100 ? 2.370 6.430 -16.774 1.00 89.12 100 GLY A O 1
ATOM 872 N N . VAL A 1 101 ? 3.823 8.011 -17.446 1.00 87.94 101 VAL A N 1
ATOM 873 C CA . VAL A 1 101 ? 4.256 7.342 -18.679 1.00 87.94 101 VAL A CA 1
ATOM 874 C C . VAL A 1 101 ? 5.707 6.908 -18.517 1.00 87.94 101 VAL A C 1
ATOM 876 O O . VAL A 1 101 ? 6.533 7.685 -18.023 1.00 87.94 101 VAL A O 1
ATOM 879 N N . ASP A 1 102 ? 6.026 5.687 -18.931 1.00 84.56 102 ASP A N 1
ATOM 880 C CA . ASP A 1 102 ? 7.408 5.254 -19.084 1.00 84.56 102 ASP A CA 1
ATOM 881 C C . ASP A 1 102 ? 8.068 6.083 -20.193 1.00 84.56 102 ASP A C 1
ATOM 883 O O . ASP A 1 102 ? 7.630 6.100 -21.341 1.00 84.56 102 ASP A O 1
ATOM 887 N N . LYS A 1 103 ? 9.137 6.805 -19.856 1.00 85.75 103 LYS A N 1
ATOM 888 C CA . LYS A 1 103 ? 9.799 7.713 -20.804 1.00 85.75 103 LYS A CA 1
ATOM 889 C C . LYS A 1 103 ? 10.533 6.989 -21.935 1.00 85.75 103 LYS A C 1
ATOM 891 O O . LYS A 1 103 ? 10.881 7.636 -22.917 1.00 85.75 103 LYS A O 1
ATOM 896 N N . ARG A 1 104 ? 10.832 5.699 -21.777 1.00 84.44 104 ARG A N 1
ATOM 897 C CA . ARG A 1 104 ? 11.529 4.874 -22.767 1.00 84.44 104 ARG A CA 1
ATOM 898 C C . ARG A 1 104 ? 10.551 4.198 -23.717 1.00 84.44 104 ARG A C 1
ATOM 900 O O . ARG A 1 104 ? 10.835 4.170 -24.908 1.00 84.44 104 ARG A O 1
ATOM 907 N N . THR A 1 105 ? 9.447 3.652 -23.207 1.00 85.69 105 THR A N 1
ATOM 908 C CA . THR A 1 105 ? 8.477 2.905 -24.033 1.00 85.69 105 THR A CA 1
ATOM 909 C C . THR A 1 105 ? 7.284 3.749 -24.477 1.00 85.69 105 THR A C 1
ATOM 911 O O . THR A 1 105 ? 6.641 3.424 -25.469 1.00 85.69 105 THR A O 1
ATOM 914 N N . GLY A 1 106 ? 6.996 4.855 -23.784 1.00 87.06 106 GLY A N 1
ATOM 915 C CA . GLY A 1 106 ? 5.805 5.671 -24.022 1.00 87.06 106 GLY A CA 1
ATOM 916 C C . GLY A 1 106 ? 4.522 5.063 -23.448 1.00 87.06 106 GLY A C 1
ATOM 917 O O . GLY A 1 106 ? 3.438 5.593 -23.687 1.00 87.06 106 GLY A O 1
ATOM 918 N N . GLU A 1 107 ? 4.622 3.970 -22.689 1.00 86.31 107 GLU A N 1
ATOM 919 C CA . GLU A 1 107 ? 3.469 3.253 -22.150 1.00 86.31 107 GLU A CA 1
ATOM 920 C C . GLU A 1 107 ? 3.011 3.813 -20.802 1.00 86.31 107 GLU A C 1
ATOM 922 O O . GLU A 1 107 ? 3.795 4.326 -20.000 1.00 86.31 107 GLU A O 1
ATOM 927 N N . ASN A 1 108 ? 1.714 3.687 -20.527 1.00 87.62 108 ASN A N 1
ATOM 928 C CA . ASN A 1 108 ? 1.145 4.097 -19.251 1.00 87.62 108 ASN A CA 1
ATOM 929 C C . ASN A 1 108 ? 1.575 3.141 -18.131 1.00 87.62 108 ASN A C 1
ATOM 931 O O . ASN A 1 108 ? 1.317 1.941 -18.179 1.00 87.62 108 ASN A O 1
ATOM 935 N N . ILE A 1 109 ? 2.142 3.704 -17.070 1.00 86.75 109 ILE A N 1
ATOM 936 C CA . ILE A 1 109 ? 2.478 3.003 -15.837 1.00 86.75 109 ILE A CA 1
ATOM 937 C C . ILE A 1 109 ? 1.283 3.085 -14.896 1.00 86.75 109 ILE A C 1
ATOM 939 O O . ILE A 1 109 ? 0.833 4.173 -14.510 1.00 86.75 109 ILE A O 1
ATOM 943 N N . TYR A 1 110 ? 0.819 1.920 -14.466 1.00 89.31 110 TYR A N 1
ATOM 944 C CA . TYR A 1 110 ? -0.216 1.787 -13.455 1.00 89.31 110 TYR A CA 1
ATOM 945 C C . TYR A 1 110 ? 0.363 1.205 -12.173 1.00 89.31 110 TYR A C 1
ATOM 947 O O . TYR A 1 110 ? 1.295 0.406 -12.186 1.00 89.31 110 TYR A O 1
ATOM 955 N N . GLN A 1 111 ? -0.208 1.618 -11.051 1.00 92.25 111 GLN A N 1
ATOM 956 C CA . GLN A 1 111 ? 0.115 1.089 -9.737 1.00 92.25 111 GLN A CA 1
ATOM 957 C C . GLN A 1 111 ? -1.162 0.639 -9.046 1.00 92.25 111 GLN A C 1
ATOM 959 O O . GLN A 1 111 ? -2.225 1.223 -9.263 1.00 92.25 111 GLN A O 1
ATOM 964 N N . THR A 1 112 ? -1.043 -0.380 -8.202 1.00 94.44 112 THR A N 1
ATOM 965 C CA . THR A 1 112 ? -2.144 -0.834 -7.352 1.00 94.44 112 THR A CA 1
ATOM 966 C C . THR A 1 112 ? -1.914 -0.337 -5.932 1.00 94.44 112 THR A C 1
ATOM 968 O O . THR A 1 112 ? -0.872 -0.609 -5.341 1.00 94.44 112 THR A O 1
ATOM 971 N N . ASP A 1 113 ? -2.874 0.411 -5.402 1.00 95.62 113 ASP A N 1
ATOM 972 C CA . ASP A 1 113 ? -2.887 0.910 -4.031 1.00 95.62 113 ASP A CA 1
ATOM 973 C C . ASP A 1 113 ? -3.840 0.026 -3.210 1.00 95.62 113 ASP A C 1
ATOM 975 O O . ASP A 1 113 ? -5.050 0.056 -3.428 1.00 95.62 113 ASP A O 1
ATOM 979 N N . TYR A 1 114 ? -3.293 -0.773 -2.291 1.00 96.75 114 TYR A N 1
ATOM 980 C CA . TYR A 1 114 ? -4.047 -1.519 -1.280 1.00 96.75 114 TYR A CA 1
ATOM 981 C C . TYR A 1 114 ? -4.165 -0.638 -0.050 1.00 96.75 114 TYR A C 1
ATOM 983 O O . TYR A 1 114 ? -3.150 -0.143 0.445 1.00 96.75 114 TYR A O 1
ATOM 991 N N . ILE A 1 115 ? -5.380 -0.417 0.425 1.00 95.38 115 ILE A N 1
ATOM 992 C CA . ILE A 1 115 ? -5.650 0.506 1.515 1.00 95.38 115 ILE A CA 1
ATOM 993 C C . ILE A 1 115 ? -6.416 -0.230 2.601 1.00 95.38 115 ILE A C 1
ATOM 995 O O . ILE A 1 115 ? -7.413 -0.899 2.325 1.00 95.38 115 ILE A O 1
ATOM 999 N N . LYS A 1 116 ? -5.939 -0.070 3.832 1.00 94.88 116 LYS A N 1
ATOM 1000 C CA . LYS A 1 116 ? -6.625 -0.516 5.035 1.00 94.88 116 LYS A CA 1
ATOM 1001 C C . LYS A 1 116 ? -6.791 0.640 6.008 1.00 94.88 116 LYS A C 1
ATOM 1003 O O . LYS A 1 116 ? -5.848 1.406 6.244 1.00 94.88 116 LYS A O 1
ATOM 1008 N N . PHE A 1 117 ? -7.993 0.777 6.539 1.00 92.88 117 PHE A N 1
ATOM 1009 C CA . PHE A 1 117 ? -8.389 1.842 7.435 1.00 92.88 117 PHE A CA 1
ATOM 1010 C C . PHE A 1 117 ? -8.388 1.334 8.871 1.00 92.88 117 PHE A C 1
ATOM 1012 O O . PHE A 1 117 ? -9.058 0.369 9.220 1.00 92.88 117 PHE A O 1
ATOM 1019 N N . TYR A 1 118 ? -7.643 2.033 9.713 1.00 90.88 118 TYR A N 1
ATOM 1020 C CA . TYR A 1 118 ? -7.697 1.902 11.156 1.00 90.88 118 TYR A CA 1
ATOM 1021 C C . TYR A 1 118 ? -8.004 3.280 11.741 1.00 90.88 118 TYR A C 1
ATOM 1023 O O . TYR A 1 118 ? -7.680 4.313 11.145 1.00 90.88 118 TYR A O 1
ATOM 1031 N N . ASP A 1 119 ? -8.598 3.304 12.926 1.00 86.00 119 ASP A N 1
ATOM 1032 C CA . ASP A 1 119 ? -8.981 4.538 13.623 1.00 86.00 119 ASP A CA 1
ATOM 1033 C C . ASP A 1 119 ? -7.769 5.473 13.816 1.00 86.00 119 ASP A C 1
ATOM 1035 O O . ASP A 1 119 ? -7.806 6.672 13.540 1.00 86.00 119 ASP A O 1
ATOM 1039 N N . ASN A 1 120 ? -6.625 4.889 14.172 1.00 85.69 120 ASN A N 1
ATOM 1040 C CA . ASN A 1 120 ? -5.378 5.597 14.451 1.00 85.69 120 ASN A CA 1
ATOM 1041 C C . ASN A 1 120 ? -4.331 5.540 13.317 1.00 85.69 120 ASN A C 1
ATOM 1043 O O . ASN A 1 120 ? -3.245 6.102 13.480 1.00 85.69 120 ASN A O 1
ATOM 1047 N N . ALA A 1 121 ? -4.605 4.871 12.190 1.00 87.75 121 ALA A N 1
ATOM 1048 C CA . ALA A 1 121 ? -3.691 4.804 11.043 1.00 87.75 121 ALA A CA 1
ATOM 1049 C C . ALA A 1 121 ? -4.419 4.429 9.745 1.00 87.75 121 ALA A C 1
ATOM 1051 O O . ALA A 1 121 ? -5.268 3.552 9.734 1.00 87.75 121 ALA A O 1
ATOM 1052 N N . LYS A 1 122 ? -4.036 5.014 8.607 1.00 91.12 122 LYS A N 1
ATOM 1053 C CA . LYS A 1 122 ? -4.610 4.648 7.300 1.00 91.12 122 LYS A CA 1
ATOM 1054 C C . LYS A 1 122 ? -3.511 4.101 6.412 1.00 91.12 122 LYS A C 1
ATOM 1056 O O . LYS A 1 122 ? -2.789 4.872 5.795 1.00 91.12 122 LYS A O 1
ATOM 1061 N N . ILE A 1 123 ? -3.308 2.791 6.392 1.00 94.56 123 ILE A N 1
ATOM 1062 C CA . ILE A 1 123 ? -2.122 2.211 5.756 1.00 94.56 123 ILE A CA 1
ATOM 1063 C C . ILE A 1 123 ? -2.392 1.982 4.273 1.00 94.56 123 ILE A C 1
ATOM 1065 O O . ILE A 1 123 ? -3.337 1.293 3.901 1.00 94.56 123 ILE A O 1
ATOM 1069 N N . LEU A 1 124 ? -1.524 2.535 3.427 1.00 95.50 124 LEU A N 1
ATOM 1070 C CA . LEU A 1 124 ? -1.489 2.259 1.997 1.00 95.50 124 LEU A CA 1
ATOM 1071 C C . LEU A 1 124 ? -0.242 1.455 1.660 1.00 95.50 124 LEU A C 1
ATOM 1073 O O . LEU A 1 124 ? 0.867 1.887 1.977 1.00 95.50 124 LEU A O 1
ATOM 1077 N N . VAL A 1 125 ? -0.417 0.344 0.948 1.00 96.25 125 VAL A N 1
ATOM 1078 C CA . VAL A 1 125 ? 0.658 -0.432 0.320 1.00 96.25 125 VAL A CA 1
ATOM 1079 C C . VAL A 1 125 ? 0.534 -0.292 -1.194 1.00 96.25 125 VAL A C 1
ATOM 1081 O O . VAL A 1 125 ? -0.470 -0.672 -1.786 1.00 96.25 125 VAL A O 1
ATOM 1084 N N . ASN A 1 126 ? 1.557 0.278 -1.826 1.00 94.94 126 ASN A N 1
ATOM 1085 C CA . ASN A 1 126 ? 1.613 0.490 -3.268 1.00 94.94 126 ASN A CA 1
ATOM 1086 C C . ASN A 1 126 ? 2.421 -0.624 -3.929 1.00 94.94 126 ASN A C 1
ATOM 1088 O O . ASN A 1 126 ? 3.570 -0.874 -3.547 1.00 94.94 126 ASN A O 1
ATOM 1092 N N . THR A 1 127 ? 1.862 -1.223 -4.973 1.00 94.31 127 THR A N 1
ATOM 1093 C CA . THR A 1 127 ? 2.532 -2.237 -5.784 1.00 94.31 127 THR A CA 1
ATOM 1094 C C . THR A 1 127 ? 2.546 -1.857 -7.259 1.00 94.31 127 THR A C 1
ATOM 1096 O O . THR A 1 127 ? 1.746 -1.050 -7.739 1.00 94.31 127 THR A O 1
ATOM 1099 N N . THR A 1 128 ? 3.468 -2.463 -7.993 1.00 90.44 128 THR A N 1
ATOM 1100 C CA . THR A 1 128 ? 3.572 -2.382 -9.451 1.00 90.44 128 THR A CA 1
ATOM 1101 C C . THR A 1 128 ? 3.876 -3.761 -10.004 1.00 90.44 128 THR A C 1
ATOM 1103 O O . THR A 1 128 ? 4.409 -4.613 -9.291 1.00 90.44 128 THR A O 1
ATOM 1106 N N . THR A 1 129 ? 3.565 -3.977 -11.274 1.00 84.50 129 THR A N 1
ATOM 1107 C CA . THR A 1 129 ? 4.173 -5.062 -12.038 1.00 84.50 129 THR A CA 1
ATOM 1108 C C . THR A 1 129 ? 5.677 -4.816 -12.140 1.00 84.50 129 THR A C 1
ATOM 1110 O O . THR A 1 129 ? 6.115 -3.663 -12.226 1.00 84.50 129 THR A O 1
ATOM 1113 N N . THR A 1 130 ? 6.463 -5.884 -12.072 1.00 74.69 130 THR A N 1
ATOM 1114 C CA . THR A 1 130 ? 7.910 -5.846 -12.297 1.00 74.69 130 THR A CA 1
ATOM 1115 C C . THR A 1 130 ? 8.226 -5.403 -13.729 1.00 74.69 130 THR A C 1
ATOM 1117 O O . THR A 1 130 ? 7.358 -5.438 -14.599 1.00 74.69 130 THR A O 1
ATOM 1120 N N . GLU A 1 131 ? 9.460 -4.955 -13.982 1.00 67.38 131 GLU A N 1
ATOM 1121 C CA . GLU A 1 131 ? 9.882 -4.460 -15.309 1.00 67.38 131 GLU A CA 1
ATOM 1122 C C . GLU A 1 131 ? 9.763 -5.525 -16.416 1.00 67.38 131 GLU A C 1
ATOM 1124 O O . GLU A 1 131 ? 9.551 -5.187 -17.574 1.00 67.38 131 GLU A O 1
ATOM 1129 N N . ASP A 1 132 ? 9.853 -6.805 -16.054 1.00 67.12 132 ASP A N 1
ATOM 1130 C CA . ASP A 1 132 ? 9.632 -7.964 -16.929 1.00 67.12 132 ASP A CA 1
ATOM 1131 C C . ASP A 1 132 ? 8.151 -8.390 -17.021 1.00 67.12 132 ASP A C 1
ATOM 1133 O O . ASP A 1 132 ? 7.819 -9.321 -17.746 1.00 67.12 132 ASP A O 1
ATOM 1137 N N . MET A 1 133 ? 7.248 -7.717 -16.298 1.00 61.78 133 MET A N 1
ATOM 1138 C CA . MET A 1 133 ? 5.830 -8.065 -16.134 1.00 61.78 133 MET A CA 1
ATOM 1139 C C . MET A 1 133 ? 5.561 -9.486 -15.603 1.00 61.78 133 MET A C 1
ATOM 1141 O O . MET A 1 133 ? 4.415 -9.935 -15.605 1.00 61.78 133 MET A O 1
ATOM 1145 N N . GLU A 1 134 ? 6.574 -10.183 -15.084 1.00 72.31 134 GLU A N 1
ATOM 1146 C CA . GLU A 1 134 ? 6.442 -11.566 -14.605 1.00 72.31 134 GLU A CA 1
ATOM 1147 C C . GLU A 1 134 ? 5.927 -11.666 -13.160 1.00 72.31 134 GLU A C 1
ATOM 1149 O O . GLU A 1 134 ? 5.594 -12.752 -12.678 1.00 72.31 134 GLU A O 1
ATOM 1154 N N . GLY A 1 135 ? 5.839 -10.548 -12.437 1.00 82.75 135 GLY A N 1
ATOM 1155 C CA . GLY A 1 135 ? 5.378 -10.548 -11.057 1.00 82.75 135 GLY A CA 1
ATOM 1156 C C . GLY A 1 135 ? 4.908 -9.193 -10.551 1.00 82.75 135 GLY A C 1
ATOM 1157 O O . GLY A 1 135 ? 4.965 -8.175 -11.234 1.00 82.75 135 GLY A O 1
ATOM 1158 N N . ILE A 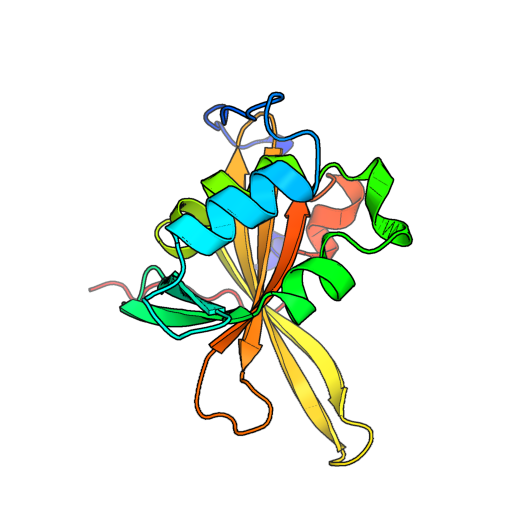1 136 ? 4.431 -9.190 -9.308 1.00 90.56 136 ILE A N 1
ATOM 1159 C CA . ILE A 1 136 ? 4.027 -7.980 -8.594 1.00 90.56 136 ILE A CA 1
ATOM 1160 C C . ILE A 1 136 ? 5.067 -7.698 -7.506 1.00 90.56 136 ILE A C 1
ATOM 1162 O O . ILE A 1 136 ? 5.470 -8.592 -6.756 1.00 90.56 136 ILE A O 1
ATOM 1166 N N . GLU A 1 137 ? 5.507 -6.448 -7.402 1.00 91.81 137 GLU A N 1
ATOM 1167 C CA . GLU A 1 137 ? 6.437 -5.987 -6.372 1.00 91.81 137 GLU A CA 1
ATOM 1168 C C . GLU A 1 137 ? 5.851 -4.808 -5.588 1.00 91.81 137 GLU A C 1
ATOM 1170 O O . GLU A 1 137 ? 5.216 -3.908 -6.146 1.00 91.81 137 GLU A O 1
ATOM 1175 N N . ILE A 1 138 ? 6.081 -4.801 -4.275 1.00 93.12 138 ILE A N 1
ATOM 1176 C CA . ILE A 1 138 ? 5.791 -3.653 -3.415 1.00 93.12 138 ILE A CA 1
ATOM 1177 C C . ILE A 1 138 ? 6.799 -2.546 -3.715 1.00 93.12 138 ILE A C 1
ATOM 1179 O O . ILE A 1 138 ? 7.998 -2.711 -3.499 1.00 93.12 138 ILE A O 1
ATOM 1183 N N . ASN A 1 139 ? 6.307 -1.377 -4.121 1.00 90.75 139 ASN A N 1
ATOM 1184 C CA . ASN A 1 139 ? 7.126 -0.178 -4.273 1.00 90.75 139 ASN A CA 1
ATOM 1185 C C . ASN A 1 139 ? 7.360 0.521 -2.938 1.00 90.75 139 ASN A C 1
ATOM 1187 O O . ASN A 1 139 ? 8.479 0.941 -2.640 1.00 90.75 139 ASN A O 1
ATOM 1191 N N . THR A 1 140 ? 6.281 0.747 -2.182 1.00 92.06 140 THR A N 1
ATOM 1192 C CA . THR A 1 140 ? 6.329 1.490 -0.924 1.00 92.06 140 THR A CA 1
ATOM 1193 C C . THR A 1 140 ? 5.051 1.343 -0.108 1.00 92.06 140 THR A C 1
ATOM 1195 O O . THR A 1 140 ? 4.042 0.860 -0.611 1.00 92.06 140 THR A O 1
ATOM 1198 N N . TRP A 1 141 ? 5.085 1.815 1.135 1.00 93.56 141 TRP A N 1
ATOM 1199 C CA . TRP A 1 141 ? 3.909 2.002 1.975 1.00 93.56 141 TRP A CA 1
ATOM 1200 C C . TRP A 1 141 ? 4.055 3.226 2.876 1.00 93.56 141 TRP A C 1
ATOM 1202 O O . TRP A 1 141 ? 5.166 3.712 3.117 1.00 93.56 141 TRP A O 1
ATOM 1212 N N . PHE A 1 142 ? 2.924 3.742 3.346 1.00 91.94 142 PHE A N 1
ATOM 1213 C CA . PHE A 1 142 ? 2.848 4.873 4.270 1.00 91.94 142 PHE A CA 1
ATOM 1214 C C . PHE A 1 142 ? 1.450 4.999 4.873 1.00 91.94 142 PHE A C 1
ATOM 1216 O O . PHE A 1 142 ? 0.492 4.440 4.340 1.00 91.94 142 PHE A O 1
ATOM 1223 N N . SER A 1 143 ? 1.343 5.762 5.963 1.00 91.25 143 SER A N 1
ATOM 1224 C CA . SER A 1 143 ? 0.044 6.215 6.454 1.00 91.25 143 SER A CA 1
ATOM 1225 C C . SER A 1 143 ? -0.450 7.355 5.574 1.00 91.25 143 SER A C 1
ATOM 1227 O O . SER A 1 143 ? 0.307 8.286 5.299 1.00 91.25 143 SER A O 1
ATOM 1229 N N . ILE A 1 144 ? -1.693 7.286 5.115 1.00 89.50 144 ILE A N 1
ATOM 1230 C CA . ILE A 1 144 ? -2.325 8.370 4.383 1.00 89.50 144 ILE A CA 1
ATOM 1231 C C . ILE A 1 144 ? -2.836 9.409 5.382 1.00 89.50 144 ILE A C 1
ATOM 1233 O O . ILE A 1 144 ? -3.495 9.068 6.362 1.00 89.50 144 ILE A O 1
ATOM 1237 N N . ASP A 1 145 ? -2.552 10.674 5.093 1.00 83.25 145 ASP A N 1
ATOM 1238 C CA . ASP A 1 145 ? -3.123 11.810 5.811 1.00 83.25 145 ASP A CA 1
ATOM 1239 C C . ASP A 1 145 ? -4.474 12.200 5.200 1.00 83.25 145 ASP A C 1
ATOM 1241 O O . ASP A 1 145 ? -4.668 12.075 3.985 1.00 83.25 145 ASP A O 1
ATOM 1245 N N . ASP A 1 146 ? -5.378 12.749 6.011 1.00 74.50 146 ASP A N 1
ATOM 1246 C CA . ASP A 1 146 ? -6.751 13.081 5.595 1.00 74.50 146 ASP A CA 1
ATOM 1247 C C . ASP A 1 146 ? -6.776 14.049 4.392 1.00 74.50 146 ASP A C 1
ATOM 1249 O O . ASP A 1 146 ? -7.553 13.882 3.450 1.00 74.50 146 ASP A O 1
ATOM 1253 N N . VAL A 1 147 ? -5.813 14.978 4.328 1.00 76.06 147 VAL A N 1
ATOM 1254 C CA . VAL A 1 147 ? -5.637 15.930 3.211 1.00 76.06 147 VAL A CA 1
ATOM 1255 C C . VAL A 1 147 ? -5.418 15.226 1.864 1.00 76.06 147 VAL A C 1
ATOM 1257 O O . VAL A 1 147 ? -5.812 15.733 0.814 1.00 76.06 147 VAL A O 1
ATOM 1260 N N . ASN A 1 148 ? -4.811 14.038 1.872 1.00 81.81 148 ASN A N 1
AT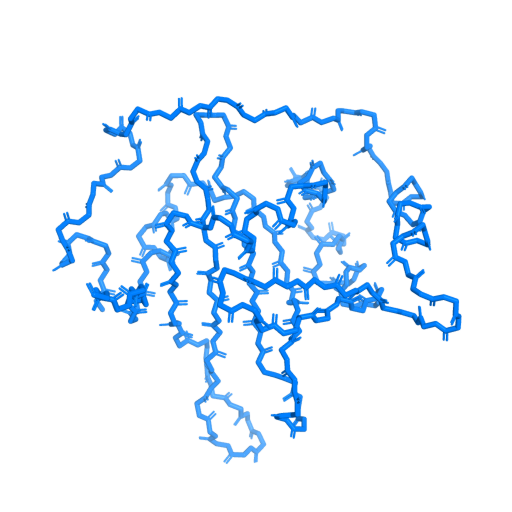OM 1261 C CA . ASN A 1 148 ? -4.449 13.298 0.665 1.00 81.81 148 ASN A CA 1
ATOM 1262 C C . ASN A 1 148 ? -5.420 12.152 0.341 1.00 81.81 148 ASN A C 1
ATOM 1264 O O . ASN A 1 148 ? -5.209 11.444 -0.648 1.00 81.81 148 ASN A O 1
ATOM 1268 N N . GLN A 1 149 ? -6.495 11.973 1.114 1.00 83.81 149 GLN A N 1
ATOM 1269 C CA . GLN A 1 149 ? -7.483 10.908 0.925 1.00 83.81 149 GLN A CA 1
ATOM 1270 C C . GLN A 1 149 ? -7.999 10.827 -0.512 1.00 83.81 149 GLN A C 1
ATOM 1272 O O . GLN A 1 149 ? -7.982 9.761 -1.130 1.00 83.81 149 GLN A O 1
ATOM 1277 N N . LYS A 1 150 ? -8.443 11.961 -1.062 1.00 87.00 150 LYS A N 1
ATOM 1278 C CA . LYS A 1 150 ? -9.025 12.022 -2.409 1.00 87.00 150 LYS A CA 1
ATOM 1279 C C . LYS A 1 150 ? -8.014 11.636 -3.485 1.00 87.00 150 LYS A C 1
ATOM 1281 O O . LYS A 1 150 ? -8.370 10.974 -4.455 1.00 87.00 150 LYS A O 1
ATOM 1286 N N . GLU A 1 151 ? -6.757 12.018 -3.288 1.00 88.38 151 GLU A N 1
ATOM 1287 C CA . GLU A 1 151 ? -5.662 11.718 -4.205 1.00 88.38 151 GLU A CA 1
ATOM 1288 C C . GLU A 1 151 ? -5.229 10.251 -4.154 1.00 88.38 151 GLU A C 1
ATOM 1290 O O . GLU A 1 151 ? -4.745 9.725 -5.158 1.00 88.38 151 GLU A O 1
ATOM 1295 N N . ARG A 1 152 ? -5.399 9.583 -3.006 1.00 89.56 152 ARG A N 1
ATOM 1296 C CA . ARG A 1 152 ? -5.076 8.157 -2.838 1.00 89.56 152 ARG A CA 1
ATOM 1297 C C . ARG A 1 152 ? -6.231 7.232 -3.195 1.00 89.56 152 ARG A C 1
ATOM 1299 O O . ARG A 1 152 ? -5.991 6.179 -3.767 1.00 89.56 152 ARG A O 1
ATOM 1306 N N . ARG A 1 153 ? -7.476 7.647 -2.963 1.00 92.56 153 ARG A N 1
ATOM 1307 C CA . ARG A 1 153 ? -8.686 6.900 -3.340 1.00 92.56 153 ARG A CA 1
ATOM 1308 C C . ARG A 1 153 ? -9.240 7.403 -4.673 1.00 92.56 153 ARG A C 1
ATOM 1310 O O . ARG A 1 153 ? -10.372 7.894 -4.763 1.00 92.56 153 ARG A O 1
ATOM 1317 N N . LYS A 1 154 ? -8.397 7.344 -5.710 1.00 91.94 154 LYS A N 1
ATOM 1318 C CA . LYS A 1 154 ? -8.750 7.704 -7.091 1.00 91.94 154 LYS A CA 1
ATOM 1319 C C . LYS A 1 154 ? -8.237 6.684 -8.095 1.00 91.94 154 LYS A C 1
ATOM 1321 O O . LYS A 1 154 ? -7.137 6.158 -7.965 1.00 91.94 154 LYS A O 1
ATOM 1326 N N . GLY A 1 155 ? -9.004 6.508 -9.163 1.00 91.94 155 GLY A N 1
ATOM 1327 C CA . GLY A 1 155 ? -8.703 5.590 -10.254 1.00 91.94 155 GLY A CA 1
ATOM 1328 C C . GLY A 1 155 ? -9.846 4.616 -10.489 1.00 91.94 155 GLY A C 1
ATOM 1329 O O . GLY A 1 155 ? -11.025 4.984 -10.391 1.00 91.94 155 GLY A O 1
ATOM 1330 N N . ILE A 1 156 ? -9.475 3.388 -10.827 1.00 93.88 156 ILE A N 1
ATOM 1331 C CA . ILE A 1 156 ? -10.398 2.268 -10.978 1.00 93.88 15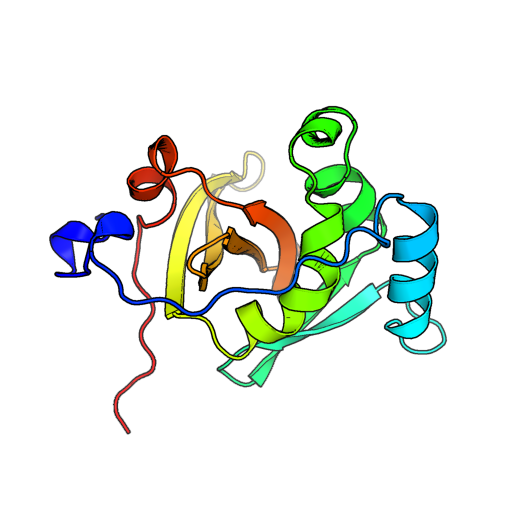6 ILE A CA 1
ATOM 1332 C C . ILE A 1 156 ? -10.435 1.531 -9.642 1.00 93.88 156 ILE A C 1
ATOM 1334 O O . ILE A 1 156 ? -9.409 1.031 -9.185 1.00 93.88 156 ILE A O 1
ATOM 1338 N N . LEU A 1 157 ? -11.606 1.499 -9.009 1.00 94.19 157 LEU A N 1
ATOM 1339 C CA . LEU A 1 157 ? -11.823 0.709 -7.803 1.00 94.19 157 LEU A CA 1
ATOM 1340 C C . LEU A 1 157 ? -11.921 -0.766 -8.199 1.00 94.19 157 LEU A C 1
ATOM 1342 O O . LEU A 1 157 ? -12.790 -1.135 -8.990 1.00 94.19 157 LEU A O 1
ATOM 1346 N N . ILE A 1 158 ? -11.052 -1.601 -7.641 1.00 91.75 158 ILE A N 1
ATOM 1347 C CA . ILE A 1 158 ? -11.099 -3.050 -7.817 1.00 91.75 158 ILE A CA 1
ATOM 1348 C C . ILE A 1 158 ? -11.990 -3.616 -6.715 1.00 91.75 158 ILE A C 1
ATOM 1350 O O . ILE A 1 158 ? -11.741 -3.406 -5.531 1.00 91.75 158 ILE A O 1
ATOM 1354 N N . ARG A 1 159 ? -13.042 -4.332 -7.109 1.00 85.56 159 ARG A N 1
ATOM 1355 C CA . ARG A 1 159 ? -13.913 -5.065 -6.187 1.00 85.56 159 ARG A CA 1
ATOM 1356 C C . ARG A 1 159 ? -13.728 -6.553 -6.420 1.00 85.56 159 ARG A C 1
ATOM 1358 O O . ARG A 1 159 ? -13.614 -6.979 -7.569 1.00 85.56 159 ARG A O 1
ATOM 1365 N N . LYS A 1 160 ? -13.747 -7.343 -5.346 1.00 74.75 160 LYS A N 1
ATOM 1366 C CA . LYS A 1 160 ? -13.927 -8.789 -5.480 1.00 74.75 160 LYS A CA 1
ATOM 1367 C C . LYS A 1 160 ? -15.284 -9.019 -6.155 1.00 74.75 160 LYS A C 1
ATOM 1369 O O . LYS A 1 160 ? -16.275 -8.396 -5.764 1.00 74.75 160 LYS A O 1
ATOM 1374 N N . GLY A 1 161 ? -15.312 -9.832 -7.211 1.00 69.75 161 GLY A N 1
ATOM 1375 C CA . GLY A 1 161 ? -16.570 -10.226 -7.845 1.00 69.75 161 GLY A CA 1
ATOM 1376 C C . GLY A 1 161 ? -17.491 -10.861 -6.805 1.00 69.75 161 GLY A C 1
ATOM 1377 O O . GLY A 1 161 ? -17.008 -11.530 -5.892 1.00 69.75 161 GLY A O 1
ATOM 1378 N N . LYS A 1 162 ? -18.801 -10.612 -6.907 1.00 57.56 162 LYS A N 1
ATOM 1379 C CA . LYS A 1 162 ? -19.769 -11.399 -6.140 1.00 57.56 162 LYS A CA 1
ATOM 1380 C C . LYS A 1 162 ? -19.718 -12.822 -6.696 1.00 57.56 162 LYS A C 1
ATOM 1382 O O . LYS A 1 162 ? -19.939 -12.987 -7.895 1.00 57.56 162 LYS A O 1
ATOM 1387 N N . GLU A 1 163 ? -19.353 -13.778 -5.852 1.00 49.78 163 GLU A N 1
ATOM 1388 C CA . GLU A 1 163 ? -19.611 -15.202 -6.098 1.00 49.78 163 GLU A CA 1
ATOM 1389 C C . GLU A 1 163 ? -21.113 -15.484 -5.980 1.00 49.78 163 GLU A C 1
ATOM 1391 O O . GLU A 1 163 ? -21.777 -14.808 -5.154 1.00 49.78 163 GLU A O 1
#

Organism: Ornithobacterium rhinotracheale (NCBI:txid28251)

Sequence (163 aa):
MSYEKYGLEKWEDMKLEQVYLDKSIDNIQKIHELFKIKTTDNKKFVRYEDYLGRKISLRWNTYTTKTLGKKYKGQKRELLFPHIDDVLKNPDEVWLRYYGVDKRTGENIYQTDYIKFYDNAKILVNTTTTEDMEGIEINTWFSIDDVNQKERRKGILIRKGKE

Foldseek 3Di:
DFCVVVVHDALVPDDFAADDQPVVLLDPVVVVVVQVVQDDPPDQWHWAAALVRFIEIEHPVLCCPQAVNPVCNVQPQSSCVVCPNVLRNPAPWKAWDFDQADPVPRHTFIKIWRWHDHPPFIKIWIWGQDPVSPGIYTNYMGTDDSVCNRVRRDHDIDDDDDD

Radius of gyration: 15.97 Å; chains: 1; bounding box: 40×35×44 Å

Secondary structure (DSSP, 8-state):
-BGGGGTPPPGGG---PPP---TT--SHHHHHHHHHHHB-TT-SEEEEE-TT--EEEEEHHHIIIIISSGGGGGG-GGGGGGGHHHHHHS-SEEEEEEEEE-TTT-PEEEEEEEEEEETTEEEEEEEEE-TTSSSEEEEEEEEPPGGGHHHHSBSEEE-PPP-